Protein AF-A0A954EHN8-F1 (afdb_monomer_lite)

pLDDT: mean 85.19, std 18.8, range [27.3, 97.12]

Radius of gyration: 25.27 Å; chains: 1; bounding box: 72×62×58 Å

Foldseek 3Di:
DDDDDDDDDPDPPPPPPPPVPPPQDALVLLLVLLVLLVVLVVQLVVLVVQLVVQCVLLLVQHQGDLVSNVVSLVSNVVSLVVSVVVLVVRDQGPDPLSVQLNVLVVVLSVLSVCCSPPLSVVLSVLSPPPVDHSVVSSVVNVVSVVVSVVVNCVSVVSNVVSSVVSCVVSVHDDD

Secondary structure (DSSP, 8-state):
----------------------PPPPHHHHHHHHHHHHHHHHHHHHHHHHHHHHHHHHHTTS---HHHHHHHHHHHHHHHHHHHHHHTT----SSHHHHHHHHHHHHHHHHHHHIIIIIHHHHHHHHT-TTS-HHHHHHHHHHHHHHHHHHHHHHHHHHHHHHHHHHHHTT----

Sequence (175 aa):
MNLKSLALAISLIPVLSVVAQADEPSKAEVERYLNQISESHSALYKVGERFGKTLAPLLQGREPDSREVHRSFRDVAQTLGRVRRDVKTWDVPDHPTARKLAVANDEFMEYQVTATLEWLPSILDIMEDDSKSLEQRAKDVLEELEAGGAKENEVGTKVREAYTRLANQFDIDVE

Structure (mmCIF, N/CA/C/O backbone):
data_AF-A0A954EHN8-F1
#
_entry.id   AF-A0A954EHN8-F1
#
loop_
_atom_site.group_PDB
_atom_site.id
_atom_site.type_symbol
_atom_site.label_atom_id
_atom_site.label_alt_id
_atom_site.label_comp_id
_atom_site.label_asym_id
_atom_site.label_entity_id
_atom_site.label_seq_id
_atom_site.pdbx_PDB_ins_code
_atom_site.Cartn_x
_atom_site.Cartn_y
_atom_site.Cartn_z
_atom_site.occupancy
_atom_site.B_iso_or_equiv
_atom_site.auth_seq_id
_atom_site.auth_comp_id
_atom_site.auth_asym_id
_atom_site.auth_atom_id
_atom_site.pdbx_PDB_model_num
ATOM 1 N N . MET A 1 1 ? 50.866 -50.693 -18.647 1.00 38.94 1 MET A N 1
ATOM 2 C CA . MET A 1 1 ? 50.335 -49.435 -18.086 1.00 38.94 1 MET A CA 1
ATOM 3 C C . MET A 1 1 ? 51.290 -48.314 -18.468 1.00 38.94 1 MET A C 1
ATOM 5 O O . MET A 1 1 ? 52.360 -48.228 -17.886 1.00 38.94 1 MET A O 1
ATOM 9 N N . ASN A 1 2 ? 50.971 -47.551 -19.516 1.00 34.12 2 ASN A N 1
ATOM 10 C CA . ASN A 1 2 ? 51.671 -46.309 -19.847 1.00 34.12 2 ASN A CA 1
ATOM 11 C C . ASN A 1 2 ? 50.793 -45.497 -20.812 1.00 34.12 2 ASN A C 1
ATOM 13 O O . ASN A 1 2 ? 50.659 -45.854 -21.977 1.00 34.12 2 ASN A O 1
ATOM 17 N N . LEU A 1 3 ? 50.144 -44.453 -20.301 1.00 31.78 3 LEU A N 1
ATOM 18 C CA . LEU A 1 3 ? 49.380 -43.477 -21.079 1.00 31.78 3 LEU A CA 1
ATOM 19 C C . LEU A 1 3 ? 49.823 -42.093 -20.615 1.00 31.78 3 LEU A C 1
ATOM 21 O O . LEU A 1 3 ? 49.180 -41.445 -19.794 1.00 31.78 3 LEU A O 1
ATOM 25 N N . LYS A 1 4 ? 50.981 -41.669 -21.110 1.00 35.12 4 LYS A N 1
ATOM 26 C CA . LYS A 1 4 ? 51.364 -40.264 -21.148 1.00 35.12 4 LYS A CA 1
ATOM 27 C C . LYS A 1 4 ? 51.836 -39.970 -22.562 1.00 35.12 4 LYS A C 1
ATOM 29 O O . LYS A 1 4 ? 52.662 -40.703 -23.096 1.00 35.12 4 LYS A O 1
ATOM 34 N N . SER A 1 5 ? 51.294 -38.883 -23.104 1.00 35.53 5 SER A N 1
ATOM 35 C CA . SER A 1 5 ? 51.744 -38.204 -24.320 1.00 35.53 5 SER A CA 1
ATOM 36 C C . SER A 1 5 ? 51.176 -38.728 -25.641 1.00 35.53 5 SER A C 1
ATOM 38 O O . SER A 1 5 ? 51.899 -39.255 -26.477 1.00 35.53 5 SER A O 1
ATOM 40 N N . LEU A 1 6 ? 49.896 -38.439 -25.888 1.00 29.09 6 LEU A N 1
ATOM 41 C CA . LEU A 1 6 ? 49.487 -38.000 -27.222 1.00 29.09 6 LEU A CA 1
ATOM 42 C C . LEU A 1 6 ? 48.694 -36.698 -27.074 1.00 29.09 6 LEU A C 1
ATOM 44 O O . LEU A 1 6 ? 47.503 -36.686 -26.777 1.00 29.09 6 LEU A O 1
ATOM 48 N N . ALA A 1 7 ? 49.416 -35.590 -27.205 1.00 33.50 7 ALA A N 1
ATOM 49 C CA . ALA A 1 7 ? 48.831 -34.291 -27.453 1.00 33.50 7 ALA A CA 1
ATOM 50 C C . ALA A 1 7 ? 48.222 -34.311 -28.861 1.00 33.50 7 ALA A C 1
ATOM 52 O O . ALA A 1 7 ? 48.941 -34.503 -29.839 1.00 33.50 7 ALA A O 1
ATOM 53 N N . LEU A 1 8 ? 46.913 -34.096 -28.962 1.00 27.30 8 LEU A N 1
ATOM 54 C CA . LEU A 1 8 ? 46.283 -33.681 -30.207 1.00 27.30 8 LEU A CA 1
ATOM 55 C C . LEU A 1 8 ? 45.254 -32.595 -29.886 1.00 27.30 8 LEU A C 1
ATOM 57 O O . LEU A 1 8 ? 44.152 -32.868 -29.426 1.00 27.30 8 LEU A O 1
ATOM 61 N N . ALA A 1 9 ? 45.714 -31.355 -30.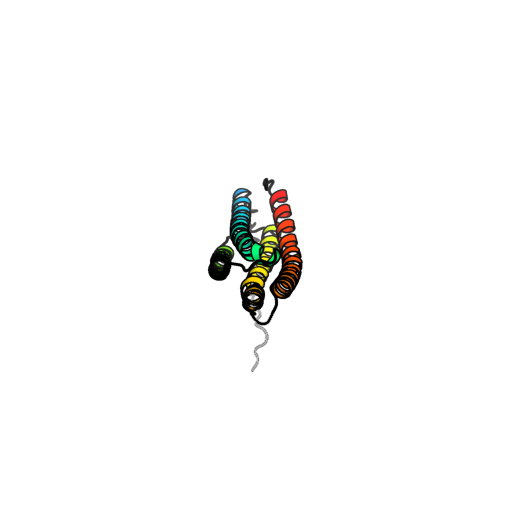048 1.00 33.12 9 ALA A N 1
ATOM 62 C CA . ALA A 1 9 ? 44.967 -30.198 -30.524 1.00 33.12 9 ALA A CA 1
ATOM 63 C C . ALA A 1 9 ? 43.432 -30.267 -30.392 1.00 33.12 9 ALA A C 1
ATOM 65 O O . ALA A 1 9 ? 42.730 -30.539 -31.362 1.00 33.12 9 ALA A O 1
ATOM 66 N N . ILE A 1 10 ? 42.910 -29.912 -29.216 1.00 31.30 10 ILE A N 1
ATOM 67 C CA . ILE A 1 10 ? 41.578 -29.309 -29.146 1.00 31.30 10 ILE A CA 1
ATOM 68 C C . ILE A 1 10 ? 41.812 -27.810 -29.269 1.00 31.30 10 ILE A C 1
ATOM 70 O O . ILE A 1 10 ? 42.348 -27.161 -28.373 1.00 31.30 10 ILE A O 1
ATOM 74 N N . SER A 1 11 ? 41.496 -27.309 -30.456 1.00 29.47 11 SER A N 1
ATOM 75 C CA . SER A 1 11 ? 41.479 -25.903 -30.821 1.00 29.47 11 SER A CA 1
ATOM 76 C C . SER A 1 11 ? 40.871 -25.051 -29.706 1.00 29.47 11 SER A C 1
ATOM 78 O O . SER A 1 11 ? 39.688 -25.188 -29.388 1.00 29.47 11 SER A O 1
ATOM 80 N N . LEU A 1 12 ? 41.671 -24.130 -29.170 1.00 29.17 12 LEU A N 1
ATOM 81 C CA . LEU A 1 12 ? 41.187 -22.875 -28.606 1.00 29.17 12 LEU A CA 1
ATOM 82 C C . LEU A 1 12 ? 40.441 -22.141 -29.725 1.00 29.17 12 LEU A C 1
ATOM 84 O O . LEU A 1 12 ? 41.022 -21.346 -30.458 1.00 29.17 12 LEU A O 1
ATOM 88 N N . ILE A 1 13 ? 39.162 -22.460 -29.902 1.00 35.56 13 ILE A N 1
ATOM 89 C CA . ILE A 1 13 ? 38.237 -21.556 -30.568 1.00 35.56 13 ILE A CA 1
ATOM 90 C C . ILE A 1 13 ? 38.047 -20.430 -29.553 1.00 35.56 13 ILE A C 1
ATOM 92 O O . ILE A 1 13 ? 37.540 -20.705 -28.460 1.00 35.56 13 ILE A O 1
ATOM 96 N N . PRO A 1 14 ? 38.463 -19.183 -29.837 1.00 40.75 14 PRO A N 1
ATOM 97 C CA . PRO A 1 14 ? 37.919 -18.075 -29.088 1.00 40.75 14 PRO A CA 1
ATOM 98 C C . PRO A 1 14 ? 36.425 -18.126 -29.384 1.00 40.75 14 PRO A C 1
ATOM 100 O O . PRO A 1 14 ? 36.000 -17.869 -30.511 1.00 40.75 14 PRO A O 1
ATOM 103 N N . VAL A 1 15 ? 35.627 -18.543 -28.400 1.00 39.31 15 VAL A N 1
ATOM 104 C CA . VAL A 1 15 ? 34.213 -18.198 -28.389 1.00 39.31 15 VAL A CA 1
ATOM 105 C C . VAL A 1 15 ? 34.240 -16.679 -28.386 1.00 39.31 15 VAL A C 1
ATOM 107 O O . VAL A 1 15 ? 34.476 -16.051 -27.358 1.00 39.31 15 VAL A O 1
ATOM 110 N N . LEU A 1 16 ? 34.149 -16.100 -29.584 1.00 37.50 16 LEU A N 1
ATOM 111 C CA . LEU A 1 16 ? 33.696 -14.746 -29.794 1.00 37.50 16 LEU A CA 1
ATOM 112 C C . LEU A 1 16 ? 32.374 -14.712 -29.052 1.00 37.50 16 LEU A C 1
ATOM 114 O O . LEU A 1 16 ? 31.360 -15.202 -29.547 1.00 37.50 16 LEU A O 1
ATOM 118 N N . SER A 1 17 ? 32.436 -14.248 -27.808 1.00 42.97 17 SER A N 1
ATOM 119 C CA . SER A 1 17 ? 31.286 -13.820 -27.055 1.00 42.97 17 SER A CA 1
ATOM 120 C C . SER A 1 17 ? 30.621 -12.792 -27.948 1.00 42.97 17 SER A C 1
ATOM 122 O O . SER A 1 17 ? 31.030 -11.633 -27.993 1.00 42.97 17 SER A O 1
ATOM 124 N N . VAL A 1 18 ? 29.633 -13.240 -28.717 1.00 44.41 18 VAL A N 1
ATOM 125 C CA . VAL A 1 18 ? 28.568 -12.381 -29.191 1.00 44.41 18 VAL A CA 1
ATOM 126 C C . VAL A 1 18 ? 27.919 -11.927 -27.896 1.00 44.41 18 VAL A C 1
ATOM 128 O O . VAL A 1 18 ? 27.021 -12.570 -27.362 1.00 44.41 18 VAL A O 1
ATOM 131 N N . VAL A 1 19 ? 28.482 -10.868 -27.315 1.00 49.75 19 VAL A N 1
ATOM 132 C CA . VAL A 1 19 ? 27.736 -9.971 -26.457 1.00 49.75 19 VAL A CA 1
ATOM 133 C C . VAL A 1 19 ? 26.639 -9.520 -27.398 1.00 49.75 19 VAL A C 1
ATOM 135 O O . VAL A 1 19 ? 26.881 -8.689 -28.273 1.00 49.75 19 VAL A O 1
ATOM 138 N N . ALA A 1 20 ? 25.495 -10.203 -27.342 1.00 47.53 20 ALA A N 1
ATOM 139 C CA . ALA A 1 20 ? 24.282 -9.682 -27.922 1.00 47.53 20 ALA A CA 1
ATOM 140 C C . ALA A 1 20 ? 24.220 -8.259 -27.378 1.00 47.53 20 ALA A C 1
ATOM 142 O O . ALA A 1 20 ? 24.192 -8.064 -26.161 1.00 47.53 20 ALA A O 1
ATOM 143 N N . GLN A 1 21 ? 24.383 -7.280 -28.265 1.00 48.66 21 GLN A N 1
ATOM 144 C CA . GLN A 1 21 ? 24.015 -5.917 -27.951 1.00 48.66 21 GLN A CA 1
ATOM 145 C C . GLN A 1 21 ? 22.528 -6.042 -27.645 1.00 48.66 21 GLN A C 1
ATOM 147 O O . GLN A 1 21 ? 21.729 -6.240 -28.553 1.00 48.66 21 GLN A O 1
ATOM 152 N N . ALA A 1 22 ? 22.192 -6.140 -26.360 1.00 58.44 22 ALA A N 1
ATOM 153 C CA . ALA A 1 22 ? 20.826 -5.968 -25.931 1.00 58.44 22 ALA A CA 1
ATOM 154 C C . ALA A 1 22 ? 20.503 -4.543 -26.362 1.00 58.44 22 ALA A C 1
ATOM 156 O O . ALA A 1 22 ? 21.127 -3.601 -25.865 1.00 58.44 22 ALA A O 1
ATOM 157 N N . ASP A 1 23 ? 19.658 -4.413 -27.383 1.00 72.88 23 ASP A N 1
ATOM 158 C CA . ASP A 1 23 ? 19.136 -3.115 -27.772 1.00 72.88 23 ASP A CA 1
ATOM 159 C C . ASP A 1 23 ? 18.547 -2.490 -26.504 1.00 72.88 23 ASP A C 1
ATOM 161 O O . ASP A 1 23 ? 17.811 -3.149 -25.761 1.00 72.88 23 ASP A O 1
ATOM 165 N N . GLU A 1 24 ? 18.948 -1.254 -26.200 1.00 81.94 24 GLU A N 1
ATOM 166 C CA . GLU A 1 24 ? 18.376 -0.531 -25.067 1.00 81.94 24 GLU A CA 1
ATOM 167 C C . GLU A 1 24 ? 16.845 -0.549 -25.198 1.00 81.94 24 GLU A C 1
ATOM 169 O O . GLU A 1 24 ? 16.331 -0.394 -26.314 1.00 81.94 24 GLU A O 1
ATOM 174 N N . PRO A 1 25 ? 16.096 -0.752 -24.099 1.00 90.81 25 PRO A N 1
ATOM 175 C CA . PRO A 1 25 ? 14.650 -0.830 -24.201 1.00 90.81 25 PRO A CA 1
ATOM 176 C C . PRO A 1 25 ? 14.096 0.476 -24.758 1.00 90.81 25 PRO A C 1
ATOM 178 O O . PRO A 1 25 ? 14.579 1.569 -24.461 1.00 90.81 25 PRO A O 1
ATOM 181 N N . SER A 1 26 ? 13.044 0.374 -25.555 1.00 93.38 26 SER A N 1
ATOM 182 C CA . SER A 1 26 ? 12.372 1.544 -26.097 1.00 93.38 26 SER A CA 1
ATOM 183 C C . SER A 1 26 ? 11.675 2.342 -24.990 1.00 93.38 26 SER A C 1
ATOM 185 O O . SER A 1 26 ? 11.182 1.789 -24.003 1.00 93.38 26 SER A O 1
ATOM 187 N N . LYS A 1 27 ? 11.542 3.661 -25.193 1.00 94.69 27 LYS A N 1
ATOM 188 C CA . LYS A 1 27 ? 10.748 4.539 -24.313 1.00 94.69 27 LYS A CA 1
ATOM 189 C C . LYS A 1 27 ? 9.343 3.976 -24.060 1.00 94.69 27 LYS A C 1
ATOM 191 O O . LYS A 1 27 ? 8.887 3.972 -22.925 1.00 94.69 27 LYS A O 1
ATOM 196 N N . ALA A 1 28 ? 8.697 3.432 -25.095 1.00 94.31 28 ALA A N 1
ATOM 197 C CA . ALA A 1 28 ? 7.356 2.857 -25.002 1.00 94.31 28 ALA A CA 1
ATOM 198 C C . ALA A 1 28 ? 7.286 1.588 -24.129 1.00 94.31 28 ALA A C 1
ATOM 200 O O . ALA A 1 28 ? 6.266 1.338 -23.486 1.00 94.31 28 ALA A O 1
ATOM 201 N N . GLU A 1 29 ? 8.340 0.768 -24.099 1.00 95.00 29 GLU A N 1
ATOM 202 C CA . GLU A 1 29 ? 8.417 -0.387 -23.195 1.00 95.00 29 GLU A CA 1
ATOM 203 C C . GLU A 1 29 ? 8.581 0.059 -21.743 1.00 95.00 29 GLU A C 1
ATOM 205 O O . GLU A 1 29 ? 7.894 -0.457 -20.861 1.00 95.00 29 GLU A O 1
ATOM 210 N N . VAL A 1 30 ? 9.434 1.057 -21.502 1.00 96.50 30 VAL A N 1
ATOM 211 C CA . VAL A 1 30 ? 9.633 1.628 -20.165 1.00 96.50 30 VAL A CA 1
ATOM 212 C C . VAL A 1 30 ? 8.363 2.312 -19.660 1.00 96.50 30 VAL A C 1
ATOM 214 O O . VAL A 1 30 ? 7.957 2.076 -18.526 1.00 96.50 30 VAL A O 1
ATOM 217 N N . GLU A 1 31 ? 7.696 3.101 -20.498 1.00 95.88 31 GLU A N 1
ATOM 218 C CA . GLU A 1 31 ? 6.441 3.778 -20.162 1.00 95.88 31 GLU A CA 1
ATOM 219 C C . GLU A 1 31 ? 5.336 2.780 -19.806 1.00 95.88 31 GLU A C 1
ATOM 221 O O . GLU A 1 31 ? 4.663 2.931 -18.788 1.00 95.88 31 GLU A O 1
ATOM 226 N N . ARG A 1 32 ? 5.197 1.694 -20.578 1.00 96.25 32 ARG A N 1
ATOM 227 C CA . ARG A 1 32 ? 4.248 0.618 -20.260 1.00 96.25 32 ARG A CA 1
ATOM 228 C C . ARG A 1 32 ? 4.534 -0.006 -18.894 1.00 96.25 32 ARG A C 1
ATOM 230 O O . ARG A 1 32 ? 3.600 -0.212 -18.124 1.00 96.25 32 ARG A O 1
ATOM 237 N N . TYR A 1 33 ? 5.802 -0.285 -18.594 1.00 96.62 33 TYR A N 1
ATOM 238 C CA . TYR A 1 33 ? 6.210 -0.859 -17.313 1.00 96.62 33 TYR A CA 1
ATOM 239 C C . TYR A 1 33 ? 5.922 0.085 -16.132 1.00 96.62 33 TYR A C 1
ATOM 241 O O . TYR A 1 33 ? 5.376 -0.337 -15.113 1.00 96.62 33 TYR A O 1
ATOM 249 N N . LEU A 1 34 ? 6.218 1.381 -16.282 1.00 96.19 34 LEU A N 1
ATOM 250 C CA . LEU A 1 34 ? 5.896 2.401 -15.279 1.00 96.19 34 LEU A CA 1
ATOM 251 C C . LEU A 1 34 ? 4.377 2.515 -15.056 1.00 96.19 34 LEU A C 1
ATOM 253 O O . LEU A 1 34 ? 3.922 2.515 -13.911 1.00 96.19 34 LEU A O 1
ATOM 257 N N . ASN A 1 35 ? 3.583 2.504 -16.128 1.00 95.62 35 ASN A N 1
ATOM 258 C CA . ASN A 1 35 ? 2.122 2.535 -16.037 1.00 95.62 35 ASN A CA 1
ATOM 259 C C . ASN A 1 35 ? 1.563 1.317 -15.285 1.00 95.62 35 ASN A C 1
ATOM 261 O O . ASN A 1 35 ? 0.706 1.482 -14.421 1.00 95.62 35 ASN A O 1
ATOM 265 N N . GLN A 1 36 ? 2.094 0.113 -15.522 1.00 96.19 36 GLN A N 1
ATOM 266 C CA . GLN A 1 36 ? 1.685 -1.097 -14.792 1.00 96.19 36 GLN A CA 1
ATOM 267 C C . GLN A 1 36 ? 1.925 -0.987 -13.275 1.00 96.19 36 GLN A C 1
ATOM 269 O O . GLN A 1 36 ? 1.061 -1.371 -12.475 1.00 96.19 36 GLN A O 1
ATOM 274 N N . ILE A 1 37 ? 3.073 -0.426 -12.871 1.00 94.75 37 ILE A N 1
ATOM 275 C CA . ILE A 1 37 ? 3.382 -0.149 -11.460 1.00 94.75 37 ILE A CA 1
ATOM 276 C C . ILE A 1 37 ? 2.381 0.864 -10.895 1.00 94.75 37 ILE A C 1
ATOM 278 O O . ILE A 1 37 ? 1.763 0.601 -9.860 1.00 94.75 37 ILE A O 1
ATOM 282 N N . SER A 1 38 ? 2.185 1.990 -11.586 1.00 94.50 38 SER A N 1
ATOM 283 C CA . SER A 1 38 ? 1.289 3.068 -11.153 1.00 94.50 38 SER A CA 1
ATOM 284 C C . SER A 1 38 ? -0.157 2.588 -10.985 1.00 94.50 38 SER A C 1
ATOM 286 O O . SER A 1 38 ? -0.775 2.804 -9.939 1.00 94.50 38 SER A O 1
ATOM 288 N N . GLU A 1 39 ? -0.689 1.844 -11.957 1.00 94.50 39 GLU A N 1
ATOM 289 C CA . GLU A 1 39 ? -2.040 1.276 -11.903 1.00 94.50 39 GLU A CA 1
ATOM 290 C C . GLU A 1 39 ? -2.218 0.324 -10.714 1.00 94.50 39 GLU A C 1
ATOM 292 O O . GLU A 1 39 ? -3.232 0.374 -10.008 1.00 94.50 39 GLU A O 1
ATOM 297 N N . SER A 1 40 ? -1.215 -0.514 -10.453 1.00 93.88 40 SER A N 1
ATOM 298 C CA . SER A 1 40 ? -1.228 -1.460 -9.336 1.00 93.88 40 SER A CA 1
ATOM 299 C C . SER A 1 40 ? -1.198 -0.765 -7.983 1.00 93.88 40 SER A C 1
ATOM 301 O O . SER A 1 40 ? -1.984 -1.102 -7.094 1.00 93.88 40 SER A O 1
ATOM 303 N N . HIS A 1 41 ? -0.335 0.239 -7.834 1.00 92.50 41 HIS A N 1
ATOM 304 C CA . HIS A 1 41 ? -0.237 1.040 -6.615 1.00 92.50 41 HIS A CA 1
ATOM 305 C C . HIS A 1 41 ? -1.514 1.856 -6.395 1.00 92.50 41 HIS A C 1
ATOM 307 O O . HIS A 1 41 ? -2.036 1.886 -5.284 1.00 92.50 41 HIS A O 1
ATOM 313 N N . SER A 1 42 ? -2.099 2.420 -7.457 1.00 92.69 42 SER A N 1
ATOM 314 C CA . SER A 1 42 ? -3.396 3.107 -7.403 1.00 92.69 42 SER A CA 1
ATOM 315 C C . SER A 1 42 ? -4.525 2.172 -6.958 1.00 92.69 42 SER A C 1
ATOM 317 O O . SER A 1 42 ? -5.382 2.559 -6.159 1.00 92.69 42 SER A O 1
ATOM 319 N N . ALA A 1 43 ? -4.536 0.926 -7.443 1.00 93.31 43 ALA A N 1
ATOM 320 C CA . ALA A 1 43 ? -5.522 -0.067 -7.036 1.00 93.31 43 ALA A CA 1
ATOM 321 C C . ALA A 1 43 ? -5.405 -0.412 -5.544 1.00 93.31 43 ALA A C 1
ATOM 323 O O . ALA A 1 43 ? -6.430 -0.434 -4.860 1.00 93.31 43 ALA A O 1
ATOM 324 N N . LEU A 1 44 ? -4.183 -0.631 -5.042 1.00 92.75 44 LEU A N 1
ATOM 325 C CA . LEU A 1 44 ? -3.916 -0.880 -3.620 1.00 92.75 44 LEU A CA 1
ATOM 326 C C . LEU A 1 44 ? -4.294 0.326 -2.753 1.00 92.75 44 LEU A C 1
ATOM 328 O O . LEU A 1 44 ? -5.021 0.173 -1.773 1.00 92.75 44 LEU A O 1
ATOM 332 N N . TYR A 1 45 ? -3.896 1.532 -3.162 1.00 91.38 45 TYR A N 1
ATOM 333 C CA . TYR A 1 45 ? -4.222 2.766 -2.452 1.00 91.38 45 TYR A CA 1
ATOM 334 C C . TYR A 1 45 ? -5.734 2.955 -2.301 1.00 91.38 45 TYR A C 1
ATOM 336 O O . TYR A 1 45 ? -6.221 3.211 -1.204 1.00 91.38 45 TYR A O 1
ATOM 344 N N . LYS A 1 46 ? -6.510 2.766 -3.376 1.00 93.38 46 LYS A N 1
ATOM 345 C CA . LYS A 1 46 ? -7.975 2.930 -3.346 1.00 93.38 46 LYS A CA 1
ATOM 346 C C . LYS A 1 46 ? -8.661 1.994 -2.349 1.00 93.38 46 LYS A C 1
ATOM 348 O O . LYS A 1 46 ? -9.632 2.398 -1.707 1.00 93.38 46 LYS A O 1
ATOM 353 N N . VAL A 1 47 ? -8.204 0.745 -2.233 1.00 93.06 47 VAL A N 1
ATOM 354 C CA . VAL A 1 47 ? -8.789 -0.206 -1.271 1.00 93.06 47 VAL A CA 1
ATOM 355 C C . VAL A 1 47 ? -8.285 0.026 0.151 1.00 93.06 47 VAL A C 1
ATOM 357 O O . VAL A 1 47 ? -9.084 -0.079 1.080 1.00 93.06 47 VAL A O 1
ATOM 360 N N . GLY A 1 48 ? -7.023 0.428 0.326 1.00 91.38 48 GLY A N 1
ATOM 361 C CA . GLY A 1 48 ? -6.477 0.836 1.623 1.00 91.38 48 GLY A CA 1
ATOM 362 C C . GLY A 1 48 ? -7.174 2.079 2.181 1.00 91.38 48 GLY A C 1
ATOM 363 O O . GLY A 1 48 ? -7.606 2.089 3.331 1.00 91.38 48 GLY A O 1
ATOM 364 N N . GLU A 1 49 ? -7.398 3.096 1.346 1.00 91.62 49 GLU A N 1
ATOM 365 C CA . GLU A 1 49 ? -8.127 4.312 1.723 1.00 91.62 49 GLU A CA 1
ATOM 366 C C . GLU A 1 49 ? -9.568 3.991 2.151 1.00 91.62 49 GLU A C 1
ATOM 368 O O . GLU A 1 49 ? -10.066 4.511 3.153 1.00 91.62 49 GLU A O 1
ATOM 373 N N . ARG A 1 50 ? -10.249 3.097 1.420 1.00 92.56 50 ARG A N 1
ATOM 374 C CA . ARG A 1 50 ? -11.590 2.632 1.793 1.00 92.56 50 ARG A CA 1
ATOM 375 C C . ARG A 1 50 ? -11.577 1.915 3.140 1.00 92.56 50 ARG A C 1
ATOM 377 O O . ARG A 1 50 ? -12.434 2.211 3.967 1.00 92.56 50 ARG A O 1
ATOM 384 N N . PHE A 1 51 ? -10.610 1.030 3.369 1.00 90.94 51 PHE A N 1
ATOM 385 C CA . PHE A 1 51 ? -10.461 0.343 4.649 1.00 90.94 51 PHE A CA 1
ATOM 386 C C . PHE A 1 51 ? -10.251 1.343 5.791 1.00 90.94 51 PHE A C 1
ATOM 388 O O . PHE A 1 51 ? -11.018 1.329 6.751 1.00 90.94 51 PHE A O 1
ATOM 395 N N . GLY A 1 52 ? -9.341 2.309 5.641 1.00 90.88 52 GLY A N 1
ATOM 396 C CA . GLY A 1 52 ? -9.144 3.372 6.634 1.00 90.88 52 GLY A CA 1
ATOM 397 C C . GLY A 1 52 ? -10.421 4.170 6.934 1.00 90.88 52 GLY A C 1
ATOM 398 O O . GLY A 1 52 ? -10.716 4.466 8.092 1.00 90.88 52 GLY A O 1
ATOM 399 N N . LYS A 1 53 ? -11.254 4.448 5.921 1.00 93.19 53 LYS A N 1
ATOM 400 C CA . LYS A 1 53 ? -12.563 5.101 6.114 1.00 93.19 53 LYS A CA 1
ATOM 401 C C . LYS A 1 53 ? -13.534 4.258 6.947 1.00 93.19 53 LYS A C 1
ATOM 403 O O . LYS A 1 53 ? -14.303 4.835 7.711 1.00 93.19 53 LYS A O 1
ATOM 408 N N . THR A 1 54 ? -13.484 2.926 6.853 1.00 94.75 54 THR A N 1
ATOM 409 C CA . THR A 1 54 ? -14.302 2.040 7.708 1.00 94.75 54 THR A CA 1
ATOM 410 C C . THR A 1 54 ? -13.854 2.037 9.171 1.00 94.75 54 THR A C 1
ATOM 412 O O . THR A 1 54 ? -14.677 1.815 10.055 1.00 94.75 54 THR A O 1
ATOM 415 N N . LEU A 1 55 ? -12.583 2.362 9.442 1.00 91.19 55 LEU A N 1
ATOM 416 C CA . LEU A 1 55 ? -12.038 2.504 10.798 1.00 91.19 55 LEU A CA 1
ATOM 417 C C . LEU A 1 55 ? -12.301 3.887 11.413 1.00 91.19 55 LEU A C 1
ATOM 419 O O . LEU A 1 55 ? -12.252 4.043 12.631 1.00 91.19 55 LEU A O 1
ATOM 423 N N . ALA A 1 56 ? -12.607 4.901 10.597 1.00 92.94 56 ALA A N 1
ATOM 424 C CA . ALA A 1 56 ? -12.779 6.281 11.054 1.00 92.94 56 ALA A CA 1
ATOM 425 C C . ALA A 1 56 ? -13.786 6.468 12.212 1.00 92.94 56 ALA A C 1
ATOM 427 O O . ALA A 1 56 ? -13.499 7.287 13.088 1.00 92.94 56 ALA A O 1
ATOM 428 N N . PRO A 1 57 ? -14.931 5.752 12.284 1.00 94.88 57 PRO A N 1
ATOM 429 C CA . PRO A 1 57 ? -15.828 5.846 13.435 1.00 94.88 57 PRO A CA 1
ATOM 430 C C . PRO A 1 57 ? -15.140 5.506 14.761 1.00 94.88 57 PRO A C 1
ATOM 432 O O . PRO A 1 57 ? -15.331 6.246 15.726 1.00 94.88 57 PRO A O 1
ATOM 435 N N . LEU A 1 58 ? -14.291 4.471 14.786 1.00 93.19 58 LEU A N 1
ATOM 436 C CA . LEU A 1 58 ? -13.556 4.051 15.983 1.00 93.19 58 LEU A CA 1
ATOM 437 C C . LEU A 1 58 ? -12.664 5.179 16.501 1.00 93.19 58 LEU A C 1
ATOM 439 O O . LEU A 1 58 ? -12.729 5.541 17.673 1.00 93.19 58 LEU A O 1
ATOM 443 N N . LEU A 1 59 ? -11.912 5.810 15.596 1.00 88.69 59 LEU A N 1
ATOM 444 C CA . LEU A 1 59 ? -11.033 6.945 15.904 1.00 88.69 59 LEU A CA 1
ATOM 445 C C . LEU A 1 59 ? -11.798 8.203 16.348 1.00 88.69 59 LEU A C 1
ATOM 447 O O . LEU A 1 59 ? -11.217 9.139 16.888 1.00 88.69 59 LEU A O 1
ATOM 451 N N . GLN A 1 60 ? -13.110 8.227 16.127 1.00 93.19 60 GLN A N 1
ATOM 452 C CA . GLN A 1 60 ? -14.023 9.284 16.557 1.00 93.19 60 GLN A CA 1
ATOM 453 C C . GLN A 1 60 ? -14.821 8.885 17.811 1.00 93.19 60 GLN A C 1
ATOM 455 O O . GLN A 1 60 ? -15.792 9.561 18.154 1.00 93.19 60 GLN A O 1
ATOM 460 N N . GLY A 1 61 ? -14.447 7.787 18.479 1.00 92.06 61 GLY A N 1
ATOM 461 C CA . GLY A 1 61 ? -15.103 7.295 19.692 1.00 92.06 61 GLY A CA 1
ATOM 462 C C . GLY A 1 61 ? -16.470 6.652 19.447 1.00 92.06 61 GLY A C 1
ATOM 463 O O . GLY A 1 61 ? -17.311 6.638 20.344 1.00 92.06 61 GLY A O 1
ATOM 464 N N . ARG A 1 62 ? -16.728 6.157 18.231 1.00 95.88 62 ARG A N 1
ATOM 465 C CA . ARG A 1 62 ? -17.980 5.495 17.840 1.00 95.88 62 ARG A CA 1
ATOM 466 C C . ARG A 1 62 ? -17.706 4.067 17.392 1.00 95.88 62 ARG A C 1
ATOM 468 O O . ARG A 1 62 ? -16.675 3.793 16.794 1.00 95.88 62 ARG A O 1
ATOM 475 N N . GLU A 1 63 ? -18.655 3.170 17.630 1.00 94.88 63 GLU A N 1
ATOM 476 C CA . GLU A 1 63 ? -18.539 1.789 17.162 1.00 94.88 63 GLU A CA 1
ATOM 477 C C . GLU A 1 63 ? -18.588 1.749 15.617 1.00 94.88 63 GLU A C 1
ATOM 479 O O . GLU A 1 63 ? -19.531 2.291 15.025 1.00 94.88 63 GLU A O 1
ATOM 484 N N . PRO A 1 64 ? -17.582 1.169 14.942 1.00 93.44 64 PRO A N 1
ATOM 485 C CA . PRO A 1 64 ? -17.605 0.970 13.496 1.00 93.44 64 PRO A CA 1
ATOM 486 C C . PRO A 1 64 ? -18.556 -0.171 13.097 1.00 93.44 64 PRO A C 1
ATOM 488 O O . PRO A 1 64 ? -18.845 -1.073 13.883 1.00 93.44 64 PRO A O 1
ATOM 491 N N . ASP A 1 65 ? -19.028 -0.172 11.846 1.00 95.12 65 ASP A N 1
ATOM 492 C CA . ASP A 1 65 ? -19.771 -1.320 11.314 1.00 95.12 65 ASP A CA 1
ATOM 493 C C . ASP A 1 65 ? -18.794 -2.466 11.015 1.00 95.12 65 ASP A C 1
ATOM 495 O O . ASP A 1 65 ? -18.124 -2.487 9.979 1.00 95.12 65 ASP A O 1
ATOM 499 N N . SER A 1 66 ? -18.740 -3.446 11.920 1.00 91.62 66 SER A N 1
ATOM 500 C CA . SER A 1 66 ? -17.894 -4.639 11.785 1.00 91.62 66 SER A CA 1
ATOM 501 C C . SER A 1 66 ? -18.067 -5.335 10.425 1.00 91.62 66 SER A C 1
ATOM 503 O O . SER A 1 66 ? -17.083 -5.742 9.806 1.00 91.62 66 SER A O 1
ATOM 505 N N . ARG A 1 67 ? -19.285 -5.406 9.864 1.00 94.75 67 ARG A N 1
ATOM 506 C CA . ARG A 1 67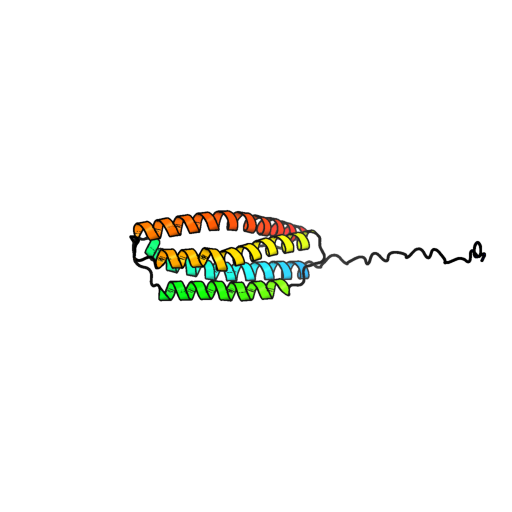 ? -19.492 -6.054 8.556 1.00 94.75 67 ARG A CA 1
ATOM 507 C C . ARG A 1 67 ? -18.837 -5.276 7.422 1.00 94.75 67 ARG A C 1
ATOM 509 O O . ARG A 1 67 ? -18.339 -5.897 6.479 1.00 94.75 67 ARG A O 1
ATOM 516 N N . GLU A 1 68 ? -18.864 -3.947 7.478 1.00 95.50 68 GLU A N 1
ATOM 517 C CA . GLU A 1 68 ? -18.197 -3.101 6.485 1.00 95.50 68 GLU A CA 1
ATOM 518 C C . GLU A 1 68 ? -16.677 -3.187 6.604 1.00 95.50 68 GLU A C 1
ATOM 520 O O . GLU A 1 68 ? -16.003 -3.319 5.581 1.00 95.50 68 GLU A O 1
ATOM 525 N N . VAL A 1 69 ? -16.149 -3.213 7.829 1.00 93.31 69 VAL A N 1
ATOM 526 C CA . VAL A 1 69 ? -14.712 -3.367 8.098 1.00 93.31 69 VAL A CA 1
ATOM 527 C C . VAL A 1 69 ? -14.203 -4.704 7.552 1.00 93.31 69 VAL A C 1
ATOM 529 O O . VAL A 1 69 ? -13.269 -4.730 6.748 1.00 93.31 69 VAL A O 1
ATOM 532 N N . HIS A 1 70 ? -14.873 -5.816 7.878 1.00 93.31 70 HIS A N 1
ATOM 533 C CA . HIS A 1 70 ? -14.535 -7.153 7.364 1.00 93.31 70 HIS A CA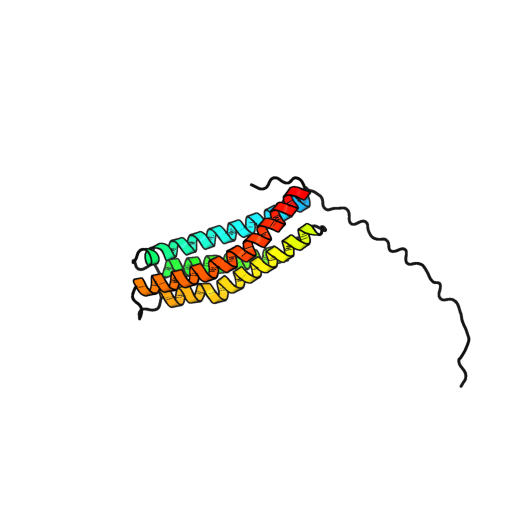 1
ATOM 534 C C . HIS A 1 70 ? -14.606 -7.240 5.841 1.00 93.31 70 HIS A C 1
ATOM 536 O O . HIS A 1 70 ? -13.762 -7.868 5.193 1.00 93.31 70 HIS A O 1
ATOM 542 N N . ARG A 1 71 ? -15.628 -6.618 5.240 1.00 95.44 71 ARG A N 1
ATOM 543 C CA . ARG A 1 71 ? -15.749 -6.554 3.781 1.00 95.44 71 ARG A CA 1
ATOM 544 C C . ARG A 1 71 ? -14.582 -5.778 3.177 1.00 95.44 71 ARG A C 1
ATOM 546 O O . ARG A 1 71 ? -13.973 -6.270 2.234 1.00 95.44 71 ARG A O 1
ATOM 553 N N . SER A 1 72 ? -14.252 -4.611 3.725 1.00 93.81 72 SER A N 1
ATOM 554 C CA . SER A 1 72 ? -13.163 -3.789 3.200 1.00 93.81 72 SER A CA 1
ATOM 555 C C . SER A 1 72 ? -11.799 -4.460 3.376 1.00 93.81 72 SER A C 1
ATOM 557 O O . SER A 1 72 ? -10.974 -4.383 2.470 1.00 93.81 72 SER A O 1
ATOM 559 N N . PHE A 1 73 ? -11.572 -5.181 4.477 1.00 91.81 73 PHE A N 1
ATOM 560 C CA . PHE A 1 73 ? -10.378 -6.014 4.658 1.00 91.81 73 PHE A CA 1
ATOM 561 C C . PHE A 1 73 ? -10.264 -7.087 3.564 1.00 91.81 73 PHE A C 1
ATOM 563 O O . PHE A 1 73 ? -9.215 -7.259 2.940 1.00 91.81 73 PHE A O 1
ATOM 570 N N . ARG A 1 74 ? -11.366 -7.786 3.268 1.00 93.19 74 ARG A N 1
ATOM 571 C CA . ARG A 1 74 ? -11.396 -8.788 2.195 1.00 93.19 74 ARG A CA 1
ATOM 572 C C . ARG A 1 74 ? -11.091 -8.172 0.829 1.00 93.19 74 ARG A C 1
ATOM 574 O O . ARG A 1 74 ? -10.370 -8.792 0.048 1.00 93.19 74 ARG A O 1
ATOM 581 N N . ASP A 1 75 ? -11.607 -6.977 0.551 1.00 94.19 75 ASP A N 1
ATOM 582 C CA . ASP A 1 75 ? -11.331 -6.248 -0.692 1.00 94.19 75 ASP A CA 1
ATOM 583 C C . ASP A 1 75 ? -9.833 -5.910 -0.827 1.00 94.19 75 ASP A C 1
ATOM 585 O O . ASP A 1 75 ? -9.269 -6.057 -1.919 1.00 94.19 75 ASP A O 1
ATOM 589 N N . VAL A 1 76 ? -9.169 -5.526 0.273 1.00 92.75 76 VAL A N 1
ATOM 590 C CA . VAL A 1 76 ? -7.708 -5.316 0.319 1.00 92.75 76 VAL A CA 1
ATOM 591 C C . VAL A 1 76 ? -6.975 -6.616 -0.009 1.00 92.75 76 VAL A C 1
ATOM 593 O O . VAL A 1 76 ? -6.197 -6.654 -0.963 1.00 92.75 76 VAL A O 1
ATOM 596 N N . ALA A 1 77 ? -7.282 -7.707 0.699 1.00 92.06 77 ALA A N 1
ATOM 597 C CA . ALA A 1 77 ? -6.633 -9.002 0.492 1.00 92.06 77 ALA A CA 1
ATOM 598 C C . ALA A 1 77 ? -6.811 -9.539 -0.940 1.00 92.06 77 ALA A C 1
ATOM 600 O O . ALA A 1 77 ? -5.868 -10.056 -1.545 1.00 92.06 77 ALA A O 1
ATOM 601 N N . GLN A 1 78 ? -8.004 -9.387 -1.520 1.00 94.56 78 GLN A N 1
ATOM 602 C CA . GLN A 1 78 ? -8.275 -9.789 -2.901 1.00 94.56 78 GLN A CA 1
ATOM 603 C C . GLN A 1 78 ? -7.512 -8.932 -3.914 1.00 94.56 78 GLN A C 1
ATOM 605 O O . GLN A 1 78 ? -6.935 -9.472 -4.863 1.00 94.56 78 GLN A O 1
ATOM 610 N N . THR A 1 79 ? -7.488 -7.613 -3.715 1.00 94.69 79 THR A N 1
ATOM 611 C CA . THR A 1 79 ? -6.775 -6.680 -4.599 1.00 94.69 79 THR A CA 1
ATOM 612 C C . THR A 1 79 ? -5.280 -6.941 -4.561 1.00 94.69 79 THR A C 1
ATOM 614 O O . THR A 1 79 ? -4.663 -7.068 -5.616 1.00 94.69 79 THR A O 1
ATOM 617 N N . LEU A 1 80 ? -4.717 -7.128 -3.369 1.00 94.25 80 LEU A N 1
ATOM 618 C CA . LEU A 1 80 ? -3.327 -7.515 -3.188 1.00 94.25 80 LEU A CA 1
ATOM 619 C C . LEU A 1 80 ? -3.013 -8.854 -3.857 1.00 94.25 80 LEU A C 1
ATOM 621 O O . LEU A 1 80 ? -2.026 -8.970 -4.580 1.00 94.25 80 LEU A O 1
ATOM 625 N N . GLY A 1 81 ? -3.865 -9.863 -3.667 1.00 92.56 81 GLY A N 1
ATOM 626 C CA . GLY A 1 81 ? -3.703 -11.164 -4.312 1.00 92.56 81 GLY A CA 1
ATOM 627 C C . GLY A 1 81 ? -3.721 -11.078 -5.842 1.00 92.56 81 GLY A C 1
ATOM 628 O O . GLY A 1 81 ? -2.979 -11.804 -6.505 1.00 92.56 81 GLY A O 1
ATOM 629 N N . ARG A 1 82 ? -4.535 -10.183 -6.416 1.00 94.94 82 ARG A N 1
ATOM 630 C CA . ARG A 1 82 ? -4.528 -9.886 -7.855 1.00 94.94 82 ARG A CA 1
ATOM 631 C C . ARG A 1 82 ? -3.232 -9.190 -8.269 1.00 94.94 82 ARG A C 1
ATOM 633 O O . ARG A 1 82 ? -2.507 -9.761 -9.073 1.00 94.94 82 ARG A O 1
ATOM 640 N N . VAL A 1 83 ? -2.904 -8.047 -7.664 1.00 94.19 83 VAL A N 1
ATOM 641 C CA . VAL A 1 83 ? -1.706 -7.258 -8.003 1.00 94.19 83 VAL A CA 1
ATOM 642 C C . VAL A 1 83 ? -0.439 -8.104 -7.900 1.00 94.19 83 VAL A C 1
ATOM 644 O O . VAL A 1 83 ? 0.381 -8.103 -8.808 1.00 94.19 83 VAL A O 1
ATOM 647 N N . ARG A 1 84 ? -0.298 -8.915 -6.846 1.00 92.75 84 ARG A N 1
ATOM 648 C CA . ARG A 1 84 ? 0.849 -9.819 -6.679 1.00 92.75 84 ARG A CA 1
ATOM 649 C C . ARG A 1 84 ? 0.987 -10.828 -7.822 1.00 92.75 84 ARG A C 1
ATOM 651 O O . ARG A 1 84 ? 2.104 -11.223 -8.148 1.00 92.75 84 ARG A O 1
ATOM 658 N N . ARG A 1 85 ? -0.122 -11.312 -8.387 1.00 93.75 85 ARG A N 1
ATOM 659 C CA . ARG A 1 85 ? -0.074 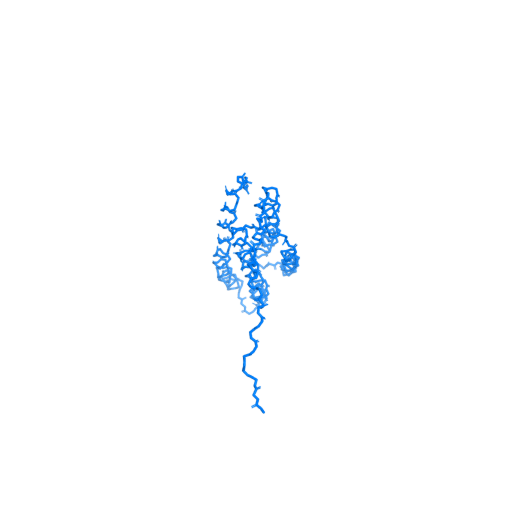-12.202 -9.557 1.00 93.75 85 ARG A CA 1
ATOM 660 C C . ARG A 1 85 ? 0.327 -11.428 -10.802 1.00 93.75 85 ARG A C 1
ATOM 662 O O . ARG A 1 85 ? 1.181 -11.919 -11.528 1.00 93.75 85 ARG A O 1
ATOM 669 N N . ASP A 1 86 ? -0.230 -10.237 -10.989 1.00 92.38 86 ASP A N 1
ATOM 670 C CA . ASP A 1 86 ? 0.049 -9.397 -12.152 1.00 92.38 86 ASP A CA 1
ATOM 671 C C . ASP A 1 86 ? 1.534 -9.001 -12.191 1.00 92.38 86 ASP A C 1
ATOM 673 O O . ASP A 1 86 ? 2.195 -9.254 -13.194 1.00 92.38 86 ASP A O 1
ATOM 677 N N . VAL A 1 87 ? 2.098 -8.529 -11.071 1.00 91.62 87 VAL A N 1
ATOM 678 C CA . VAL A 1 87 ? 3.521 -8.148 -10.936 1.00 91.62 87 VAL A CA 1
ATOM 679 C C . VAL A 1 87 ? 4.471 -9.256 -11.404 1.00 91.62 87 VAL A C 1
ATOM 681 O O . VAL A 1 87 ? 5.443 -8.989 -12.102 1.00 91.62 87 VAL A O 1
ATOM 684 N N . LYS A 1 88 ? 4.170 -10.523 -11.088 1.00 90.94 88 LYS A N 1
ATOM 685 C CA . LYS A 1 88 ? 4.999 -11.678 -11.485 1.00 90.94 88 LYS A CA 1
ATOM 686 C C . LYS A 1 88 ? 4.987 -11.971 -12.985 1.00 90.94 88 LYS A C 1
ATOM 688 O O . LYS A 1 88 ? 5.778 -12.791 -13.442 1.00 90.94 88 LYS A O 1
ATOM 693 N N . THR A 1 89 ? 4.053 -11.376 -13.718 1.00 94.25 89 THR A N 1
ATOM 694 C CA . THR A 1 89 ? 3.885 -11.565 -15.163 1.00 94.25 89 THR A CA 1
ATOM 695 C C . THR A 1 89 ? 4.395 -10.385 -15.977 1.00 94.25 89 THR A C 1
ATOM 697 O O . THR A 1 89 ? 4.331 -10.437 -17.201 1.00 94.25 89 THR A O 1
ATOM 700 N N . TRP A 1 90 ? 4.869 -9.318 -15.330 1.00 94.31 90 TRP A N 1
ATOM 701 C CA . TRP A 1 90 ? 5.339 -8.136 -16.039 1.00 94.31 90 TRP A CA 1
ATOM 702 C C . TRP A 1 90 ? 6.696 -8.366 -16.688 1.00 94.31 90 TRP A C 1
ATOM 704 O O . TRP A 1 90 ? 7.633 -8.866 -16.062 1.00 94.31 90 TRP A O 1
ATOM 714 N N . ASP A 1 91 ? 6.804 -7.918 -17.933 1.00 95.12 91 ASP A N 1
ATOM 715 C CA . ASP A 1 91 ? 8.072 -7.840 -18.636 1.00 95.12 91 ASP A CA 1
ATOM 716 C C . ASP A 1 91 ? 8.859 -6.645 -18.094 1.00 95.12 91 ASP A C 1
ATOM 718 O O . ASP A 1 91 ? 8.486 -5.487 -18.291 1.00 95.12 91 ASP A O 1
ATOM 722 N N . VAL A 1 92 ? 9.953 -6.926 -17.387 1.00 96.44 92 VAL A N 1
ATOM 723 C CA . VAL A 1 92 ? 10.868 -5.887 -16.904 1.00 96.44 92 VAL A CA 1
ATOM 724 C C . VAL A 1 92 ? 11.775 -5.469 -18.066 1.00 96.44 92 VAL A C 1
ATOM 726 O O . VAL A 1 92 ? 12.492 -6.326 -18.589 1.00 96.44 92 VAL A O 1
ATOM 729 N N . PRO A 1 93 ? 11.808 -4.178 -18.456 1.00 95.69 93 PRO A N 1
ATOM 730 C CA . PRO A 1 93 ? 12.723 -3.697 -19.487 1.00 95.69 93 PRO A CA 1
ATOM 731 C C . PRO A 1 93 ? 14.177 -4.075 -19.170 1.00 95.69 93 PRO A C 1
ATOM 733 O O . PRO A 1 93 ? 14.602 -3.973 -18.013 1.00 95.69 93 PRO A O 1
ATOM 736 N N . ASP A 1 94 ? 14.959 -4.479 -20.179 1.00 93.88 94 ASP A N 1
ATOM 737 C CA . ASP A 1 94 ? 16.368 -4.866 -20.008 1.00 93.88 94 ASP A CA 1
ATOM 738 C C . ASP A 1 94 ? 17.264 -3.639 -19.763 1.00 93.88 94 ASP A C 1
ATOM 740 O O . ASP A 1 94 ? 18.066 -3.216 -20.588 1.00 93.88 94 ASP A O 1
ATOM 744 N N . HIS A 1 95 ? 17.098 -3.024 -18.594 1.00 93.31 95 HIS A N 1
ATOM 745 C CA . HIS A 1 95 ? 17.821 -1.834 -18.181 1.00 93.31 95 HIS A CA 1
ATOM 746 C C . HIS A 1 95 ? 18.192 -1.925 -16.694 1.00 93.31 95 HIS A C 1
ATOM 748 O O . HIS A 1 95 ? 17.360 -2.317 -15.867 1.00 93.31 95 HIS A O 1
ATOM 754 N N . PRO A 1 96 ? 19.417 -1.536 -16.286 1.00 94.19 96 PRO A N 1
ATOM 755 C CA . PRO A 1 96 ? 19.838 -1.625 -14.888 1.00 94.19 96 PRO A CA 1
ATOM 756 C C . PRO A 1 96 ? 18.916 -0.889 -13.907 1.00 94.19 96 PRO A C 1
ATOM 758 O O . PRO A 1 96 ? 18.682 -1.383 -12.805 1.00 94.19 96 PRO A O 1
ATOM 761 N N . THR A 1 97 ? 18.373 0.273 -14.284 1.00 93.94 97 THR A N 1
ATOM 762 C CA . THR A 1 97 ? 17.432 1.016 -13.427 1.00 93.94 97 THR A CA 1
ATOM 763 C C . THR A 1 97 ? 16.064 0.337 -13.360 1.00 93.94 97 THR A C 1
ATOM 765 O O . THR A 1 97 ? 15.478 0.303 -12.283 1.00 93.94 97 THR A O 1
ATOM 768 N N . ALA A 1 98 ? 15.588 -0.268 -14.455 1.00 95.75 98 ALA A N 1
ATOM 769 C CA . ALA A 1 98 ? 14.330 -1.017 -14.463 1.00 95.75 98 ALA A CA 1
ATOM 770 C C . ALA A 1 98 ? 14.415 -2.258 -13.565 1.00 95.75 98 ALA A C 1
ATOM 772 O O . ALA A 1 98 ? 13.523 -2.490 -12.757 1.00 95.75 98 ALA A O 1
ATOM 773 N N . ARG A 1 99 ? 15.548 -2.976 -13.580 1.00 96.25 99 ARG A N 1
ATOM 774 C CA . ARG A 1 99 ? 15.817 -4.061 -12.619 1.00 96.25 99 ARG A CA 1
ATOM 775 C C . ARG A 1 99 ? 15.815 -3.587 -11.166 1.00 96.25 99 ARG A C 1
ATOM 777 O O . ARG A 1 99 ? 15.277 -4.270 -10.304 1.00 96.25 99 ARG A O 1
ATOM 784 N N . LYS A 1 100 ? 16.407 -2.421 -10.877 1.00 95.88 100 LYS A N 1
ATOM 785 C CA . LYS A 1 100 ? 16.380 -1.842 -9.520 1.00 95.88 100 LYS A CA 1
ATOM 786 C C . LYS A 1 100 ? 14.961 -1.474 -9.086 1.00 95.88 100 LYS A C 1
ATOM 788 O O . LYS A 1 100 ? 14.623 -1.689 -7.929 1.00 95.88 100 LYS A O 1
ATOM 793 N N . LEU A 1 101 ? 14.152 -0.942 -10.003 1.00 97.00 101 LEU A N 1
ATOM 794 C CA . LEU A 1 101 ? 12.743 -0.658 -9.751 1.00 97.00 101 LEU A CA 1
ATOM 795 C C . LEU A 1 101 ? 11.951 -1.944 -9.493 1.00 97.00 101 LEU A C 1
ATOM 797 O O . LEU A 1 101 ? 11.197 -1.984 -8.529 1.00 97.00 101 LEU A O 1
ATOM 801 N N . ALA A 1 102 ? 12.182 -3.003 -10.275 1.00 96.81 102 ALA A N 1
ATOM 802 C CA . ALA A 1 102 ? 11.563 -4.308 -10.053 1.00 96.81 102 ALA A CA 1
ATOM 803 C C . ALA A 1 102 ? 11.868 -4.849 -8.649 1.00 96.81 102 ALA A C 1
ATOM 805 O O . ALA A 1 102 ? 10.945 -5.192 -7.923 1.00 96.81 102 ALA A O 1
ATOM 806 N N . VAL A 1 103 ? 13.138 -4.817 -8.224 1.00 96.25 103 VAL A N 1
ATOM 807 C CA . VAL A 1 103 ? 13.543 -5.242 -6.870 1.00 96.25 103 VAL A CA 1
ATOM 808 C C . VAL A 1 103 ? 12.869 -4.399 -5.784 1.00 96.25 103 VAL A C 1
ATOM 810 O O . VAL A 1 103 ? 12.334 -4.951 -4.829 1.00 96.25 103 VAL A O 1
ATOM 813 N N . ALA A 1 104 ? 12.858 -3.070 -5.924 1.00 95.75 104 ALA A N 1
ATOM 814 C CA . ALA A 1 104 ? 12.194 -2.199 -4.954 1.00 95.75 104 ALA A CA 1
ATOM 815 C C . ALA A 1 104 ? 10.678 -2.456 -4.892 1.00 95.75 104 ALA A C 1
ATOM 817 O O . ALA A 1 104 ? 10.090 -2.433 -3.811 1.00 95.75 104 ALA A O 1
ATOM 818 N N . ASN A 1 105 ? 10.044 -2.709 -6.041 1.00 95.25 105 ASN A N 1
ATOM 819 C CA . ASN A 1 105 ? 8.626 -3.038 -6.110 1.00 95.25 105 ASN A CA 1
ATOM 820 C C . ASN A 1 105 ? 8.339 -4.411 -5.490 1.00 95.25 105 ASN A C 1
ATOM 822 O O . ASN A 1 105 ? 7.352 -4.541 -4.779 1.00 95.25 105 ASN A O 1
ATOM 826 N N . ASP A 1 106 ? 9.203 -5.405 -5.689 1.00 94.62 106 ASP A N 1
ATOM 827 C CA . ASP A 1 106 ? 9.077 -6.710 -5.037 1.00 94.62 106 ASP A CA 1
ATOM 828 C C . ASP A 1 106 ? 9.190 -6.585 -3.511 1.00 94.62 106 ASP A C 1
ATOM 830 O O . ASP A 1 106 ? 8.321 -7.097 -2.808 1.00 94.62 106 ASP A O 1
ATOM 834 N N . GLU A 1 107 ? 10.166 -5.824 -2.993 1.00 94.19 107 GLU A N 1
ATOM 835 C CA . GLU A 1 107 ? 10.271 -5.522 -1.553 1.00 94.19 107 GLU A CA 1
ATOM 836 C C . GLU A 1 107 ? 8.993 -4.852 -1.016 1.00 94.19 107 GLU A C 1
ATOM 838 O O . GLU A 1 107 ? 8.488 -5.213 0.050 1.00 94.19 107 GLU A O 1
ATOM 843 N N . PHE A 1 108 ? 8.443 -3.884 -1.758 1.00 94.00 108 PHE A N 1
ATOM 844 C CA . PHE A 1 108 ? 7.186 -3.228 -1.400 1.00 94.00 108 PHE A CA 1
ATOM 845 C C . PHE A 1 108 ? 6.013 -4.217 -1.392 1.00 94.00 108 PHE A C 1
ATOM 847 O O . PHE A 1 108 ? 5.228 -4.236 -0.446 1.00 94.00 108 PHE A O 1
ATOM 854 N N . MET A 1 109 ? 5.899 -5.070 -2.411 1.00 93.81 109 MET A N 1
ATOM 855 C CA . MET A 1 109 ? 4.826 -6.058 -2.510 1.00 93.81 109 MET A CA 1
ATOM 856 C C . MET A 1 109 ? 4.922 -7.134 -1.427 1.00 93.81 109 MET A C 1
ATOM 858 O O . MET A 1 109 ? 3.891 -7.557 -0.906 1.00 93.81 109 MET A O 1
ATOM 862 N N . GLU A 1 110 ? 6.127 -7.575 -1.068 1.00 91.75 110 GLU A N 1
ATOM 863 C CA . GLU A 1 110 ? 6.345 -8.477 0.065 1.00 91.75 110 GLU A CA 1
ATOM 864 C C . GLU A 1 110 ? 5.891 -7.833 1.372 1.00 91.75 110 GLU A C 1
ATOM 866 O O . GLU A 1 110 ? 5.139 -8.453 2.125 1.00 91.75 110 GLU A O 1
ATOM 871 N N . TYR A 1 111 ? 6.248 -6.566 1.595 1.00 90.44 111 TYR A N 1
ATOM 872 C CA . TYR A 1 111 ? 5.763 -5.822 2.750 1.00 90.44 111 TYR A CA 1
ATOM 873 C C . TYR A 1 111 ? 4.229 -5.726 2.772 1.00 90.44 111 TYR A C 1
ATOM 875 O O . TYR A 1 111 ? 3.627 -6.029 3.797 1.00 90.44 111 TYR A O 1
ATOM 883 N N . GLN A 1 112 ? 3.578 -5.387 1.654 1.00 90.75 112 GLN A N 1
ATOM 884 C CA . GLN A 1 112 ? 2.110 -5.320 1.572 1.00 90.75 112 GLN A CA 1
ATOM 885 C C . GLN A 1 112 ? 1.445 -6.675 1.882 1.00 90.75 112 GLN A C 1
ATOM 887 O O . GLN A 1 112 ? 0.369 -6.721 2.482 1.00 90.75 112 GLN A O 1
ATOM 892 N N . VAL A 1 113 ? 2.094 -7.791 1.520 1.00 88.88 113 VAL A N 1
ATOM 893 C CA . VAL A 1 113 ? 1.666 -9.151 1.892 1.00 88.88 113 VAL A CA 1
ATOM 894 C C . VAL A 1 113 ? 1.771 -9.391 3.385 1.00 88.88 113 VAL A C 1
ATOM 896 O O . VAL A 1 113 ? 0.772 -9.797 3.977 1.00 88.88 113 VAL A O 1
ATOM 899 N N . THR A 1 114 ? 2.921 -9.119 3.998 1.00 86.12 114 THR A N 1
ATOM 900 C CA . THR A 1 114 ? 3.081 -9.234 5.454 1.00 86.12 114 THR A CA 1
ATOM 901 C C . THR A 1 114 ? 2.075 -8.341 6.180 1.00 86.12 114 THR A C 1
ATOM 903 O O . THR A 1 114 ? 1.336 -8.810 7.041 1.00 86.12 114 THR A O 1
ATOM 906 N N . ALA A 1 115 ? 1.955 -7.081 5.762 1.00 83.94 115 ALA A N 1
ATOM 907 C CA . ALA A 1 115 ? 1.009 -6.121 6.314 1.00 83.94 115 ALA A CA 1
ATOM 908 C C . ALA A 1 115 ? -0.441 -6.633 6.237 1.00 83.94 115 ALA A C 1
ATOM 910 O O . ALA A 1 115 ? -1.178 -6.590 7.214 1.00 83.94 115 ALA A O 1
ATOM 911 N N . THR A 1 116 ? -0.860 -7.188 5.100 1.00 86.50 116 THR A N 1
ATOM 912 C CA . THR A 1 116 ? -2.246 -7.650 4.926 1.00 86.50 116 THR A CA 1
ATOM 913 C C . THR A 1 116 ? -2.544 -8.974 5.629 1.00 86.50 116 THR A C 1
ATOM 915 O O . THR A 1 116 ? -3.679 -9.198 6.043 1.00 86.50 116 THR A O 1
ATOM 918 N N . LEU A 1 117 ? -1.564 -9.876 5.734 1.00 81.12 117 LEU A N 1
ATOM 919 C CA . LEU A 1 117 ? -1.769 -11.216 6.295 1.00 81.12 117 LEU A CA 1
ATOM 920 C C . LEU A 1 117 ? -1.489 -11.315 7.792 1.00 81.12 117 LEU A C 1
ATOM 922 O O . LEU A 1 117 ? -2.024 -12.216 8.429 1.00 81.12 117 LEU A O 1
ATOM 926 N N . GLU A 1 118 ? -0.653 -10.437 8.336 1.00 79.06 118 GLU A N 1
ATOM 927 C CA . GLU A 1 118 ? -0.226 -10.507 9.736 1.00 79.06 118 GLU A CA 1
ATOM 928 C C . GLU A 1 118 ? -0.730 -9.303 10.527 1.00 79.06 118 GLU A C 1
ATOM 930 O O . GLU A 1 118 ? -1.293 -9.462 11.605 1.00 79.06 118 GLU A O 1
ATOM 935 N N . TRP A 1 119 ? -0.589 -8.105 9.965 1.00 79.56 119 TRP A N 1
ATOM 936 C CA . TRP A 1 119 ? -0.851 -6.864 10.684 1.00 79.56 119 TRP A CA 1
ATOM 937 C C . TRP A 1 119 ? -2.314 -6.400 10.605 1.00 79.56 119 TRP A C 1
ATOM 939 O O . TRP A 1 119 ? -2.943 -6.121 11.616 1.00 79.56 119 TRP A O 1
ATOM 949 N N . LEU A 1 120 ? -2.932 -6.388 9.426 1.00 79.06 120 LEU A N 1
ATOM 950 C CA . LEU A 1 120 ? -4.344 -6.010 9.306 1.00 79.06 120 LEU A CA 1
ATOM 951 C C . LEU A 1 120 ? -5.317 -6.927 10.089 1.00 79.06 120 LEU A C 1
ATOM 953 O O . LEU A 1 120 ? -6.321 -6.414 10.587 1.00 79.06 120 LEU A O 1
ATOM 957 N N . PRO A 1 121 ? -5.066 -8.242 10.253 1.00 86.62 121 PRO A N 1
ATOM 958 C CA . PRO A 1 121 ? -5.850 -9.071 11.166 1.00 86.62 121 PRO A CA 1
ATOM 959 C C . PRO A 1 121 ? -5.746 -8.649 12.635 1.00 86.62 121 PRO A C 1
ATOM 961 O O . PRO A 1 121 ? -6.759 -8.703 13.323 1.00 86.62 121 PRO A O 1
ATOM 964 N N . SER A 1 122 ? -4.589 -8.161 13.109 1.00 88.50 122 SER A N 1
ATOM 965 C CA . SER A 1 122 ? -4.471 -7.686 14.498 1.00 88.50 122 SER A CA 1
ATOM 966 C C . SER A 1 122 ? -5.357 -6.465 14.753 1.00 88.50 122 SER A C 1
ATOM 968 O O . SER A 1 122 ? -5.946 -6.343 15.824 1.00 88.50 122 SER A O 1
ATOM 970 N N . ILE A 1 123 ? -5.542 -5.602 13.746 1.00 89.00 123 ILE A N 1
ATOM 971 C CA . ILE A 1 123 ? -6.504 -4.493 13.808 1.00 89.00 123 ILE A CA 1
ATOM 972 C C . ILE A 1 123 ? -7.930 -5.024 13.992 1.00 89.00 123 ILE A C 1
ATOM 974 O O . ILE A 1 123 ? -8.666 -4.485 14.816 1.00 89.00 123 ILE A O 1
ATOM 978 N N . LEU A 1 124 ? -8.327 -6.080 13.270 1.00 90.50 124 LEU A N 1
ATOM 979 C CA . LEU A 1 124 ? -9.646 -6.699 13.457 1.00 90.50 124 LEU A CA 1
ATOM 980 C C . LEU A 1 124 ? -9.788 -7.290 14.864 1.00 90.50 124 LEU A C 1
ATOM 982 O O . LEU A 1 124 ? -10.799 -7.042 15.515 1.00 90.50 124 LEU A O 1
ATOM 986 N N . ASP A 1 125 ? -8.761 -7.983 15.359 1.00 93.69 125 ASP A N 1
ATOM 987 C CA . ASP A 1 125 ? -8.764 -8.556 16.708 1.00 93.69 125 ASP A CA 1
ATOM 988 C C . ASP A 1 125 ? -8.914 -7.467 17.786 1.00 93.69 125 ASP A C 1
ATOM 990 O O . ASP A 1 125 ? -9.706 -7.615 18.714 1.00 93.69 125 ASP A O 1
ATOM 994 N N . ILE A 1 126 ? -8.208 -6.336 17.650 1.00 93.44 126 ILE A N 1
ATOM 995 C CA . ILE A 1 126 ? -8.342 -5.183 18.556 1.00 93.44 126 ILE A CA 1
ATOM 996 C C . ILE A 1 126 ? -9.756 -4.606 18.493 1.00 93.44 126 ILE A C 1
ATOM 998 O O . ILE A 1 126 ? -10.327 -4.241 19.520 1.00 93.44 126 ILE A O 1
ATOM 1002 N N . MET A 1 127 ? -10.324 -4.492 17.293 1.00 91.12 127 M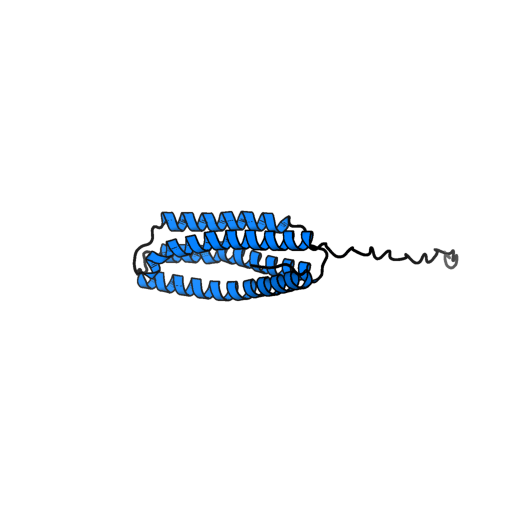ET A N 1
ATOM 1003 C CA . MET A 1 127 ? -11.666 -3.950 17.106 1.00 91.12 127 MET A CA 1
ATOM 1004 C C . MET A 1 127 ? -12.744 -4.819 17.744 1.00 91.12 127 MET A C 1
ATOM 1006 O O . MET A 1 127 ? -13.712 -4.277 18.272 1.00 91.12 127 MET A O 1
ATOM 1010 N N . GLU A 1 128 ? -12.572 -6.135 17.701 1.00 91.94 128 GLU A N 1
ATOM 1011 C CA . GLU A 1 128 ? -13.521 -7.121 18.221 1.00 91.94 128 GLU A CA 1
ATOM 1012 C C . GLU A 1 128 ? -13.294 -7.461 19.703 1.00 91.94 128 GLU A C 1
ATOM 1014 O O . GLU A 1 128 ? -14.044 -8.248 20.282 1.00 91.94 128 GLU A O 1
ATOM 1019 N N . ASP A 1 129 ? -12.290 -6.855 20.343 1.00 94.94 129 ASP A N 1
ATOM 1020 C CA . ASP A 1 129 ? -12.004 -7.048 21.762 1.00 94.94 129 ASP A CA 1
ATOM 1021 C C . ASP A 1 129 ? -12.983 -6.261 22.650 1.00 94.94 129 ASP A C 1
ATOM 1023 O O . ASP A 1 129 ? -12.693 -5.169 23.151 1.00 94.94 129 ASP A O 1
ATOM 1027 N N . ASP A 1 130 ? -14.147 -6.863 22.893 1.00 91.94 130 ASP A N 1
ATOM 1028 C CA . ASP A 1 130 ? -15.195 -6.338 23.776 1.00 91.94 130 ASP A CA 1
ATOM 1029 C C . ASP A 1 130 ? -14.736 -6.145 25.237 1.00 91.94 130 ASP A C 1
ATOM 1031 O O . ASP A 1 130 ? -15.446 -5.526 26.036 1.00 91.94 130 ASP A O 1
ATOM 1035 N N . SER A 1 131 ? -13.556 -6.653 25.624 1.00 96.38 131 SER A N 1
ATOM 1036 C CA . SER A 1 131 ? -12.988 -6.401 26.954 1.00 96.38 131 SER A CA 1
ATOM 1037 C C . SER A 1 131 ? -12.384 -4.998 27.094 1.00 96.38 131 SER A C 1
ATOM 1039 O O . SER A 1 131 ? -12.188 -4.518 28.216 1.00 96.38 131 SER A O 1
ATOM 1041 N N . LYS A 1 132 ? -12.123 -4.311 25.973 1.00 94.81 132 LYS A N 1
ATOM 1042 C CA . LYS A 1 132 ? -11.533 -2.970 25.918 1.00 94.81 132 LYS A CA 1
ATOM 1043 C C . LYS A 1 132 ? -12.583 -1.893 25.652 1.00 94.81 132 LYS A C 1
ATOM 1045 O O . LYS A 1 132 ? -13.519 -2.053 24.867 1.00 94.81 132 LYS A O 1
ATOM 1050 N N . SER A 1 133 ? -12.389 -0.723 26.264 1.00 96.50 133 SER A N 1
ATOM 1051 C CA . SER A 1 133 ? -13.183 0.463 25.926 1.00 96.50 133 SER A CA 1
ATOM 1052 C C . SER A 1 133 ? -12.938 0.887 24.472 1.00 96.50 133 SER A C 1
ATOM 1054 O O . SER A 1 133 ? -11.881 0.611 23.907 1.00 96.50 133 SER A O 1
ATOM 1056 N N . LEU A 1 134 ? -13.891 1.611 23.875 1.00 95.00 134 LEU A N 1
ATOM 1057 C CA . LEU A 1 134 ? -13.722 2.200 22.538 1.00 95.00 134 LEU A CA 1
ATOM 1058 C C . LEU A 1 134 ? -12.464 3.073 22.434 1.00 95.00 134 LEU A C 1
ATOM 1060 O O . LEU A 1 134 ? -11.776 3.040 21.422 1.00 95.00 134 LEU A O 1
ATOM 1064 N N . GLU A 1 135 ? -12.147 3.822 23.492 1.00 95.75 135 GLU A N 1
ATOM 1065 C CA . GLU A 1 135 ? -10.947 4.662 23.561 1.00 95.75 135 GLU A CA 1
ATOM 1066 C C . GLU A 1 135 ? -9.665 3.823 23.539 1.00 95.75 135 GLU A C 1
ATOM 1068 O O . GLU A 1 135 ? -8.737 4.138 22.795 1.00 95.75 135 GLU A O 1
ATOM 1073 N N . GLN A 1 136 ? -9.627 2.724 24.299 1.00 97.12 136 GLN A N 1
ATOM 1074 C CA . GLN A 1 136 ? -8.475 1.828 24.306 1.00 97.12 136 GLN A CA 1
ATOM 1075 C C . GLN A 1 136 ? -8.319 1.115 22.959 1.00 97.12 136 GLN A C 1
ATOM 1077 O O . GLN A 1 136 ? -7.214 1.070 22.431 1.00 97.12 136 GLN A O 1
ATOM 1082 N N . ARG A 1 137 ? -9.416 0.626 22.364 1.00 96.31 137 ARG A N 1
ATOM 1083 C CA . ARG A 1 137 ? -9.399 0.028 21.019 1.00 96.31 137 ARG A CA 1
ATOM 1084 C C . ARG A 1 137 ? -8.902 1.025 19.971 1.00 96.31 137 ARG A C 1
ATOM 1086 O O . ARG A 1 137 ? -8.055 0.680 19.157 1.00 96.31 137 ARG A O 1
ATOM 1093 N N . ALA A 1 138 ? -9.376 2.272 20.008 1.00 94.56 138 ALA A N 1
ATOM 1094 C CA . ALA A 1 138 ? -8.926 3.318 19.092 1.00 94.56 138 ALA A CA 1
ATOM 1095 C C . ALA A 1 138 ? -7.429 3.620 19.241 1.00 94.56 138 ALA A C 1
ATOM 1097 O O . ALA A 1 138 ? -6.734 3.752 18.237 1.00 94.56 138 ALA A O 1
ATOM 1098 N N . LYS A 1 139 ? -6.932 3.703 20.481 1.00 95.88 139 LYS A N 1
ATOM 1099 C CA . LYS A 1 139 ? -5.508 3.897 20.763 1.00 95.88 139 LYS A CA 1
ATOM 1100 C C . LYS A 1 139 ? -4.665 2.744 20.215 1.00 95.88 139 LYS A C 1
ATOM 1102 O O . LYS A 1 139 ? -3.708 2.999 19.496 1.00 95.88 139 LYS A O 1
ATOM 1107 N N . ASP A 1 140 ? -5.047 1.508 20.512 1.00 94.81 140 ASP A N 1
ATOM 1108 C CA . ASP A 1 140 ? -4.314 0.319 20.071 1.00 94.81 140 ASP A CA 1
ATOM 1109 C C . ASP A 1 140 ? -4.304 0.220 18.531 1.00 94.81 140 ASP A C 1
ATOM 1111 O O . ASP A 1 140 ? -3.263 -0.039 17.934 1.00 94.81 140 ASP A O 1
ATOM 1115 N N . VAL A 1 141 ? -5.431 0.515 17.864 1.00 92.19 141 VAL A N 1
ATOM 1116 C CA . VAL A 1 141 ? -5.488 0.587 16.392 1.00 92.19 141 VAL A CA 1
ATOM 1117 C C . VAL A 1 141 ? -4.573 1.685 15.843 1.00 92.19 141 VAL A C 1
ATOM 1119 O O . VAL A 1 141 ? -3.918 1.466 14.828 1.00 92.19 141 VAL A O 1
ATOM 1122 N N . LEU A 1 142 ? -4.501 2.860 16.476 1.00 91.56 142 LEU A N 1
ATOM 1123 C CA . LEU A 1 142 ? -3.591 3.926 16.040 1.00 91.56 142 LEU A CA 1
ATOM 1124 C C . LEU A 1 142 ? -2.121 3.520 16.168 1.00 91.56 142 LEU A C 1
ATOM 1126 O O . LEU A 1 142 ? -1.360 3.755 15.234 1.00 91.56 142 LEU A O 1
ATOM 1130 N N . GLU A 1 143 ? -1.734 2.890 17.278 1.00 91.00 143 GLU A N 1
ATOM 1131 C CA . GLU A 1 143 ? -0.362 2.406 17.490 1.00 91.00 143 GLU A CA 1
ATOM 1132 C C . GLU A 1 143 ? 0.044 1.396 16.406 1.00 91.00 143 GLU A C 1
ATOM 1134 O O . GLU A 1 143 ? 1.132 1.491 15.832 1.00 91.00 143 GLU A O 1
ATOM 1139 N N . GLU A 1 144 ? -0.865 0.485 16.053 1.00 88.12 144 GLU A N 1
ATOM 1140 C CA . GLU A 1 144 ? -0.677 -0.450 14.946 1.00 88.12 144 GLU A CA 1
ATOM 1141 C C . GLU A 1 144 ? -0.534 0.285 13.596 1.00 88.12 144 GLU A C 1
ATOM 1143 O O . GLU A 1 144 ? 0.416 0.025 12.853 1.00 88.12 144 GLU A O 1
ATOM 1148 N N . LEU A 1 145 ? -1.425 1.240 13.281 1.00 86.31 145 LEU A N 1
ATOM 1149 C CA . LEU A 1 145 ? -1.387 2.066 12.052 1.00 86.31 145 LEU A CA 1
ATOM 1150 C C . LEU A 1 145 ? -0.087 2.857 11.906 1.00 86.31 145 LEU A C 1
ATOM 1152 O O . LEU A 1 145 ? 0.464 2.929 10.805 1.00 86.31 145 LEU A O 1
ATOM 1156 N N . GLU A 1 146 ? 0.429 3.417 12.993 1.00 86.50 146 GLU A N 1
ATOM 1157 C CA . GLU A 1 146 ? 1.691 4.154 12.993 1.00 86.50 146 GLU A CA 1
ATOM 1158 C C . GLU A 1 146 ? 2.895 3.234 12.751 1.00 86.50 146 GLU A C 1
ATOM 1160 O O . GLU A 1 146 ? 3.769 3.560 11.938 1.00 86.50 146 GLU A O 1
ATOM 1165 N N . ALA A 1 147 ? 2.928 2.064 13.399 1.00 82.62 147 ALA A N 1
ATOM 1166 C CA . ALA A 1 147 ? 3.992 1.080 13.216 1.00 82.62 147 ALA A CA 1
ATOM 1167 C C . ALA A 1 147 ? 4.032 0.543 11.775 1.00 82.62 147 ALA A C 1
ATOM 1169 O O . ALA A 1 147 ? 5.106 0.473 11.164 1.00 82.62 147 ALA A O 1
ATOM 1170 N N . GLY A 1 148 ? 2.863 0.229 11.207 1.00 82.12 148 GLY A N 1
ATOM 1171 C CA . GLY A 1 148 ? 2.722 -0.149 9.803 1.00 82.12 148 GLY A CA 1
ATOM 1172 C C . GLY A 1 148 ? 3.182 0.972 8.866 1.00 82.12 148 GLY A C 1
ATOM 1173 O O . GLY A 1 148 ? 4.103 0.783 8.067 1.00 82.12 148 GLY A O 1
ATOM 1174 N N . GLY A 1 149 ? 2.620 2.172 9.019 1.00 84.81 149 GLY A N 1
ATOM 1175 C CA . GLY A 1 149 ? 2.876 3.309 8.131 1.00 84.81 149 GLY A CA 1
ATOM 1176 C C . GLY A 1 149 ? 4.349 3.722 8.039 1.00 84.81 149 GLY A C 1
ATOM 1177 O O . GLY A 1 149 ? 4.821 4.093 6.962 1.00 84.81 149 GLY A O 1
ATOM 1178 N N . ALA A 1 150 ? 5.116 3.606 9.128 1.00 83.44 150 ALA A N 1
ATOM 1179 C CA . ALA A 1 150 ? 6.553 3.884 9.104 1.00 83.44 150 ALA A CA 1
ATOM 1180 C C . ALA A 1 150 ? 7.308 2.945 8.149 1.00 83.44 150 ALA A C 1
ATOM 1182 O O . ALA A 1 150 ? 8.148 3.398 7.362 1.00 83.44 150 ALA A O 1
ATOM 1183 N N . LYS A 1 151 ? 6.990 1.644 8.183 1.00 82.88 151 LYS A N 1
ATOM 1184 C CA . LYS A 1 151 ? 7.632 0.658 7.311 1.00 82.88 151 LYS A CA 1
ATOM 1185 C C . LYS A 1 151 ? 7.159 0.792 5.870 1.00 82.88 151 LYS A C 1
ATOM 1187 O O . LYS A 1 151 ? 7.993 0.753 4.966 1.00 82.88 151 LYS A O 1
ATOM 1192 N N . GLU A 1 152 ? 5.861 1.009 5.660 1.00 87.00 152 GLU A N 1
ATOM 1193 C CA . GLU A 1 152 ? 5.294 1.272 4.335 1.00 87.00 152 GLU A CA 1
ATOM 1194 C C . GLU A 1 152 ? 5.976 2.468 3.660 1.00 87.00 152 GLU A C 1
ATOM 1196 O O . GLU A 1 152 ? 6.361 2.394 2.492 1.00 87.00 152 GLU A O 1
ATOM 1201 N N . ASN A 1 153 ? 6.197 3.555 4.405 1.00 87.50 153 ASN A N 1
ATOM 1202 C CA . ASN A 1 153 ? 6.859 4.745 3.885 1.00 87.50 153 ASN A CA 1
ATOM 1203 C C . ASN A 1 153 ? 8.323 4.481 3.487 1.00 87.50 153 ASN A C 1
ATOM 1205 O O . ASN A 1 153 ? 8.785 4.997 2.465 1.00 87.50 153 ASN A O 1
ATOM 1209 N N . GLU A 1 154 ? 9.051 3.658 4.249 1.00 89.25 154 GLU A N 1
ATOM 1210 C CA . GLU A 1 154 ? 10.426 3.256 3.921 1.00 89.25 154 GLU A CA 1
ATOM 1211 C C . GLU A 1 154 ? 10.482 2.525 2.570 1.00 89.25 154 GLU A C 1
ATOM 1213 O O . GLU A 1 154 ? 11.219 2.936 1.669 1.00 89.25 154 GLU A O 1
ATOM 1218 N N . VAL A 1 155 ? 9.686 1.462 2.400 1.00 89.69 155 VAL A N 1
ATOM 1219 C CA . VAL A 1 155 ? 9.696 0.665 1.161 1.00 89.69 155 VAL A CA 1
ATOM 1220 C C . VAL A 1 155 ? 9.082 1.425 -0.019 1.00 89.69 155 VAL A C 1
ATOM 1222 O O . VAL A 1 155 ? 9.609 1.367 -1.130 1.00 89.69 155 VAL A O 1
ATOM 1225 N N . GLY A 1 156 ? 8.034 2.220 0.215 1.00 90.94 156 GLY A N 1
ATOM 1226 C CA . GLY A 1 156 ? 7.405 3.059 -0.804 1.00 90.94 156 GLY A CA 1
ATOM 1227 C C . GLY A 1 156 ? 8.333 4.160 -1.324 1.00 90.94 156 GLY A C 1
ATOM 1228 O O . GLY A 1 156 ? 8.312 4.481 -2.514 1.00 90.94 156 GLY A O 1
ATOM 1229 N N . THR A 1 157 ? 9.210 4.700 -0.471 1.00 92.44 157 THR A N 1
ATOM 1230 C CA . THR A 1 157 ? 10.224 5.682 -0.889 1.00 92.44 157 THR A CA 1
ATOM 1231 C C . THR A 1 157 ? 11.222 5.072 -1.869 1.00 92.44 157 THR A C 1
ATOM 1233 O O . THR A 1 157 ? 11.503 5.685 -2.898 1.00 92.44 157 THR A O 1
ATOM 1236 N N . LYS A 1 158 ? 11.688 3.838 -1.628 1.00 93.62 158 LYS A N 1
ATOM 1237 C CA . LYS A 1 158 ? 12.596 3.140 -2.557 1.00 93.62 158 LYS A CA 1
ATOM 1238 C C . LYS A 1 158 ? 11.972 2.961 -3.941 1.00 93.62 158 LYS A C 1
ATOM 1240 O O . LYS A 1 158 ? 12.644 3.194 -4.947 1.00 93.62 158 LYS A O 1
ATOM 1245 N N . VAL A 1 159 ? 10.691 2.576 -3.994 1.00 94.25 159 VAL A N 1
ATOM 1246 C CA . VAL A 1 159 ? 9.958 2.453 -5.263 1.00 94.25 159 VAL A CA 1
ATOM 1247 C C . VAL A 1 159 ? 9.878 3.806 -5.956 1.00 94.25 159 VAL A C 1
ATOM 1249 O O . VAL A 1 159 ? 10.266 3.908 -7.116 1.00 94.25 159 VAL A O 1
ATOM 1252 N N . ARG A 1 160 ? 9.451 4.857 -5.244 1.00 93.31 160 ARG A N 1
ATOM 1253 C CA . ARG A 1 160 ? 9.313 6.212 -5.800 1.00 93.31 160 ARG A CA 1
ATOM 1254 C C . ARG A 1 160 ? 10.629 6.732 -6.378 1.00 93.31 160 ARG A C 1
ATOM 1256 O O . ARG A 1 160 ? 10.655 7.216 -7.502 1.00 93.31 160 ARG A O 1
ATOM 1263 N N . GLU A 1 161 ? 11.733 6.580 -5.652 1.00 94.25 161 GLU A N 1
ATOM 1264 C CA . GLU A 1 161 ? 13.056 7.010 -6.116 1.00 94.25 161 GLU A CA 1
ATOM 1265 C C . GLU A 1 161 ? 13.517 6.251 -7.366 1.00 94.25 161 GLU A C 1
ATOM 1267 O O . GLU A 1 161 ? 14.052 6.854 -8.301 1.00 94.25 161 GLU A O 1
ATOM 1272 N N . ALA A 1 162 ? 13.323 4.928 -7.400 1.00 94.44 162 ALA A N 1
ATOM 1273 C CA . ALA A 1 162 ? 13.683 4.110 -8.554 1.00 94.44 162 ALA A CA 1
ATOM 1274 C C . ALA A 1 162 ? 12.792 4.414 -9.770 1.00 94.44 162 ALA A C 1
ATOM 1276 O O . ALA A 1 162 ? 13.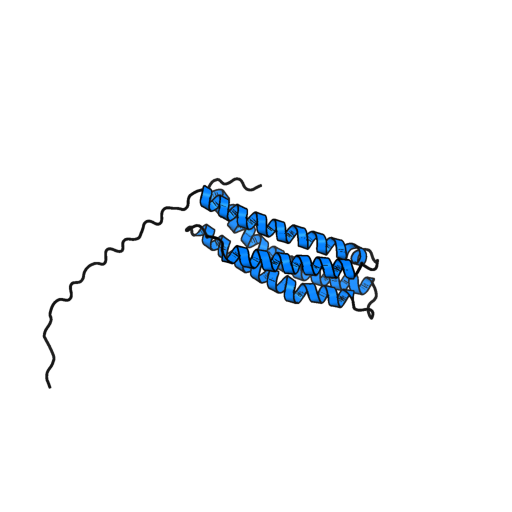296 4.482 -10.892 1.00 94.44 162 ALA A O 1
ATOM 1277 N N . TYR A 1 163 ? 11.503 4.658 -9.530 1.00 95.12 163 TYR A N 1
ATOM 1278 C CA . TYR A 1 163 ? 10.501 5.020 -10.526 1.00 95.12 163 TYR A CA 1
ATOM 1279 C C . TYR A 1 163 ? 10.839 6.360 -11.180 1.00 95.12 163 TYR A C 1
ATOM 1281 O O . TYR A 1 163 ? 11.051 6.416 -12.389 1.00 95.12 163 TYR A O 1
ATOM 1289 N N . THR A 1 164 ? 11.010 7.421 -10.382 1.00 94.31 164 THR A N 1
ATOM 1290 C CA . THR A 1 164 ? 11.382 8.755 -10.874 1.00 94.31 164 THR A CA 1
ATOM 1291 C C . THR A 1 164 ? 12.716 8.730 -11.615 1.00 94.31 164 THR A C 1
ATOM 1293 O O . THR A 1 164 ? 12.865 9.374 -12.650 1.00 94.31 164 THR A O 1
ATOM 1296 N N . ARG A 1 165 ? 13.699 7.958 -11.133 1.00 95.62 165 ARG A N 1
ATOM 1297 C CA . ARG A 1 165 ? 14.985 7.826 -11.829 1.00 95.62 165 ARG A CA 1
ATOM 1298 C C . ARG A 1 165 ? 14.826 7.192 -13.208 1.00 95.62 165 ARG A C 1
ATOM 1300 O O . ARG A 1 165 ? 15.458 7.668 -14.145 1.00 95.62 165 ARG A O 1
ATOM 1307 N N . LEU A 1 166 ? 14.033 6.125 -13.321 1.00 95.56 166 LEU A N 1
ATOM 1308 C CA . LEU A 1 166 ? 13.797 5.462 -14.601 1.00 95.56 166 LEU A CA 1
ATOM 1309 C C . LEU A 1 166 ? 13.030 6.380 -15.556 1.00 95.56 166 LEU A C 1
ATOM 1311 O O . LEU A 1 166 ? 13.453 6.542 -16.694 1.00 95.56 166 LEU A O 1
ATOM 1315 N N . ALA A 1 167 ? 11.971 7.031 -15.075 1.00 95.81 167 ALA A N 1
ATOM 1316 C CA . ALA A 1 167 ? 11.189 7.983 -15.857 1.00 95.81 167 ALA A CA 1
ATOM 1317 C C . ALA A 1 167 ? 12.064 9.106 -16.440 1.00 95.81 167 ALA A C 1
ATOM 1319 O O . ALA A 1 167 ? 12.068 9.319 -17.650 1.00 95.81 167 ALA A O 1
ATOM 1320 N N . ASN A 1 168 ? 12.911 9.728 -15.611 1.00 96.00 168 ASN A N 1
ATOM 1321 C CA . ASN A 1 168 ? 13.822 10.791 -16.043 1.00 96.00 168 ASN A CA 1
ATOM 1322 C C . ASN A 1 168 ? 14.862 10.319 -17.072 1.00 96.00 168 ASN A C 1
ATOM 1324 O O . ASN A 1 168 ? 15.250 11.086 -17.946 1.00 96.00 168 ASN A O 1
ATOM 1328 N N . GLN A 1 169 ? 15.339 9.073 -16.977 1.00 95.56 169 GLN A N 1
ATOM 1329 C CA . GLN A 1 169 ? 16.309 8.521 -17.934 1.00 95.56 169 GLN A CA 1
ATOM 1330 C C . GLN A 1 169 ? 15.719 8.325 -19.335 1.00 95.56 169 GLN A C 1
ATOM 1332 O O . GLN A 1 169 ? 16.465 8.370 -20.309 1.00 95.56 169 GLN A O 1
ATOM 1337 N N . PHE A 1 170 ? 14.404 8.127 -19.426 1.00 95.56 170 PHE A N 1
ATOM 1338 C CA . PHE A 1 170 ? 13.682 7.903 -20.679 1.00 95.56 170 PHE A CA 1
ATOM 1339 C C . PHE A 1 170 ? 12.798 9.093 -21.086 1.00 95.56 170 PHE A C 1
ATOM 1341 O O . PHE A 1 170 ? 12.030 8.975 -22.043 1.00 95.56 170 PHE A O 1
ATOM 1348 N N . ASP A 1 171 ? 12.924 10.236 -20.397 1.00 95.12 171 ASP A N 1
ATOM 1349 C CA . ASP A 1 171 ? 12.149 11.458 -20.654 1.00 95.12 171 ASP A CA 1
ATOM 1350 C C . ASP A 1 171 ? 10.627 11.205 -20.606 1.00 95.12 171 ASP A C 1
ATOM 1352 O O . ASP A 1 171 ? 9.871 11.611 -21.488 1.00 95.12 171 ASP A O 1
ATOM 1356 N N . ILE A 1 172 ? 10.181 10.414 -19.628 1.00 93.44 172 ILE A N 1
ATOM 1357 C CA . ILE A 1 172 ? 8.771 10.063 -19.424 1.00 93.44 172 ILE A CA 1
ATOM 1358 C C . ILE A 1 172 ? 8.196 10.983 -18.352 1.00 93.44 172 ILE A C 1
ATOM 1360 O O . ILE A 1 172 ? 8.679 10.987 -17.217 1.00 93.44 172 ILE A O 1
ATOM 1364 N N . ASP A 1 173 ? 7.149 11.721 -18.711 1.00 88.62 173 ASP A N 1
ATOM 1365 C CA . ASP A 1 173 ? 6.392 12.529 -17.763 1.00 88.62 173 ASP A CA 1
ATOM 1366 C C . ASP A 1 173 ? 5.622 11.614 -16.811 1.00 88.62 173 ASP A C 1
ATOM 1368 O O . ASP A 1 173 ? 4.870 10.730 -17.224 1.00 88.62 173 ASP A O 1
ATOM 1372 N N . VAL A 1 174 ? 5.841 11.820 -15.517 1.00 74.69 174 VAL A N 1
ATOM 1373 C CA . VAL A 1 174 ? 5.176 11.079 -14.450 1.00 74.69 174 VAL A CA 1
ATOM 1374 C C . VAL A 1 174 ? 4.333 12.060 -13.648 1.00 74.69 174 VAL A C 1
ATOM 1376 O O . VAL A 1 174 ? 4.873 12.884 -12.911 1.00 74.69 174 VAL A O 1
ATOM 1379 N N . GLU A 1 175 ? 3.018 12.009 -13.864 1.00 57.31 175 GLU A N 1
ATOM 1380 C CA . GLU A 1 175 ? 2.015 12.778 -13.108 1.00 57.31 175 GLU A CA 1
ATOM 1381 C C . GLU A 1 175 ? 1.746 12.183 -11.718 1.00 57.31 175 GLU A C 1
ATOM 1383 O O . GLU A 1 175 ? 1.727 10.935 -11.584 1.00 57.31 175 GLU A O 1
#